Protein AF-X1TE01-F1 (afdb_monomer)

Solvent-accessible surface area (backbone atoms only — not comparable to full-atom values): 4055 Å² total; per-residue (Å²): 136,93,79,75,81,55,56,55,73,75,45,50,47,59,51,50,54,50,52,51,52,53,51,52,52,51,53,52,53,49,50,54,48,52,51,52,49,53,64,71,55,74,51,90,83,72,76,65,85,74,70,88,76,59,67,59,63,62,62,54,56,75,80,107

Radius of gyration: 21.08 Å; Cα contacts (8 Å, |Δi|>4): 5; chains: 1; bounding box: 46×30×56 Å

Foldseek 3Di:
DPDDPPCCVPPVVVVVVVVVVVVVVVVVVVVVVVVVVCVVVVDPPPPDPPPPPPCVVVVVVVVD

Organism: NCBI:txid412755

Secondary structure (DSSP, 8-state):
------HIIIIIHHHHHHHHHHHHHHHHHHHHHHHHHHHHHS-TT------S--THHHHHHT--

pLDDT: mean 74.75, std 18.97, range [47.41, 97.62]

Sequence (64 aa):
MIYQFDFTESFLRPLAEFAGFFTLVLGAMWLVYAVYEAKRRGSVKNRKVEDWNF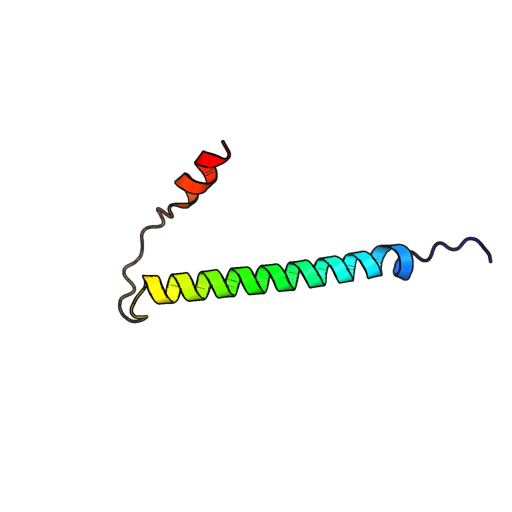DVTKFLKFFT

Mean predicted aligned error: 13.02 Å

Structure (mmCIF, N/CA/C/O backbone):
data_AF-X1TE01-F1
#
_entry.id   AF-X1TE01-F1
#
loop_
_atom_site.group_PDB
_atom_site.id
_atom_site.type_symbol
_atom_site.label_atom_id
_atom_site.label_alt_id
_atom_site.label_comp_id
_atom_site.label_asym_id
_atom_site.label_entity_id
_atom_site.label_seq_id
_atom_site.pdbx_PDB_ins_code
_atom_site.Cartn_x
_atom_site.Cartn_y
_atom_site.Cartn_z
_atom_site.occupancy
_atom_site.B_iso_or_equiv
_atom_site.auth_seq_id
_atom_site.auth_comp_id
_atom_site.auth_asym_id
_atom_site.auth_atom_id
_atom_sit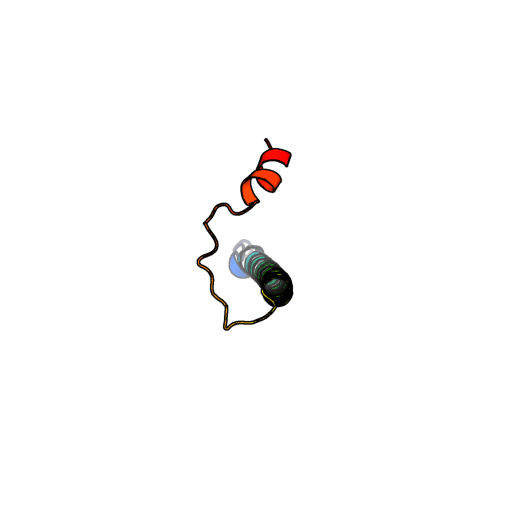e.pdbx_PDB_model_num
ATOM 1 N N . MET A 1 1 ? 20.611 -5.784 -33.028 1.00 51.28 1 MET A N 1
ATOM 2 C CA . MET A 1 1 ? 19.300 -5.144 -32.801 1.00 51.28 1 MET A CA 1
ATOM 3 C C . MET A 1 1 ? 19.473 -4.204 -31.611 1.00 51.28 1 MET A C 1
ATOM 5 O O . MET A 1 1 ? 19.571 -4.689 -30.499 1.00 51.28 1 MET A O 1
ATOM 9 N N . ILE A 1 2 ? 19.692 -2.904 -31.849 1.00 54.81 2 ILE A N 1
ATOM 10 C CA . ILE A 1 2 ? 20.159 -1.927 -30.828 1.00 54.81 2 ILE A CA 1
ATOM 11 C C . ILE A 1 2 ? 19.006 -1.037 -30.296 1.00 54.81 2 ILE A C 1
ATOM 13 O O . ILE A 1 2 ? 19.217 -0.177 -29.458 1.00 54.81 2 ILE A O 1
ATOM 17 N N . TYR A 1 3 ? 17.758 -1.261 -30.724 1.00 58.38 3 TYR A N 1
ATOM 18 C CA . TYR A 1 3 ? 16.618 -0.395 -30.380 1.00 58.38 3 TYR A CA 1
ATOM 19 C C . TYR A 1 3 ? 15.333 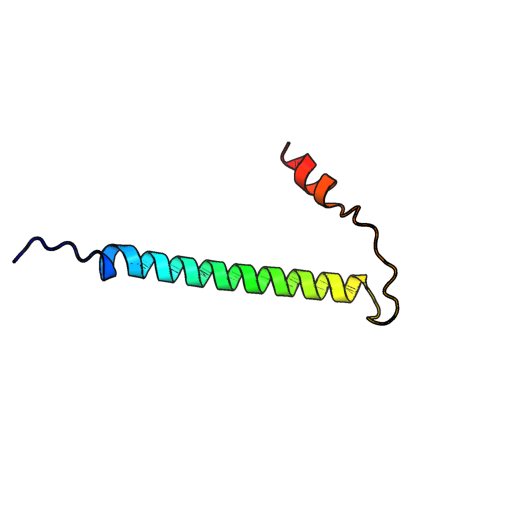-1.181 -30.090 1.00 58.38 3 TYR A C 1
ATOM 21 O O . TYR A 1 3 ? 14.266 -0.858 -30.604 1.00 58.38 3 TYR A O 1
ATOM 29 N N . GLN A 1 4 ? 15.40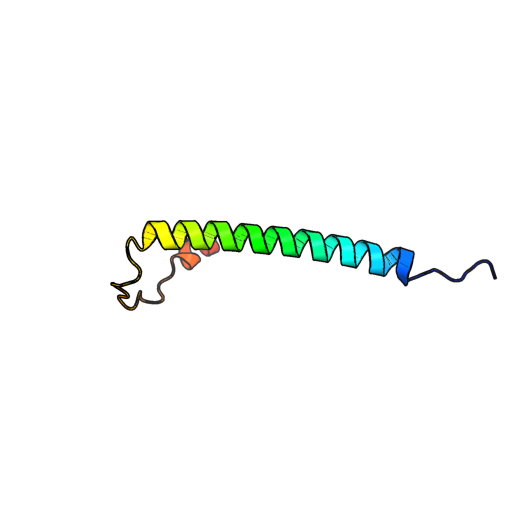9 -2.232 -29.276 1.00 68.12 4 GLN A N 1
ATOM 30 C CA . GLN A 1 4 ? 14.196 -2.798 -28.691 1.00 68.12 4 GLN A CA 1
ATOM 31 C C . GLN A 1 4 ? 14.128 -2.302 -27.251 1.00 68.12 4 GLN A C 1
ATOM 33 O O . GLN A 1 4 ? 14.845 -2.794 -26.387 1.00 68.12 4 GLN A O 1
ATOM 38 N N . PHE A 1 5 ? 13.347 -1.242 -27.027 1.00 75.31 5 PHE A N 1
ATOM 39 C CA . PHE A 1 5 ? 13.052 -0.765 -25.680 1.00 75.31 5 PHE A CA 1
ATOM 40 C C . PHE A 1 5 ? 12.422 -1.920 -24.905 1.00 75.31 5 PHE A C 1
ATOM 42 O O . PHE A 1 5 ? 11.350 -2.407 -25.276 1.00 75.31 5 PHE A O 1
ATOM 49 N N . ASP A 1 6 ? 13.109 -2.383 -23.865 1.00 84.75 6 ASP A N 1
ATOM 50 C CA . ASP A 1 6 ? 12.588 -3.437 -23.011 1.00 84.75 6 ASP A CA 1
ATOM 51 C C . ASP A 1 6 ? 11.541 -2.827 -22.081 1.00 84.75 6 ASP A C 1
ATOM 53 O O . ASP A 1 6 ? 11.846 -2.312 -21.005 1.00 84.75 6 ASP A O 1
ATOM 57 N N . PHE A 1 7 ? 10.294 -2.840 -22.545 1.00 86.50 7 PHE A N 1
ATOM 58 C CA . PHE A 1 7 ? 9.144 -2.337 -21.801 1.00 86.50 7 PHE A CA 1
ATOM 59 C C . PHE A 1 7 ? 8.939 -3.090 -20.478 1.00 86.50 7 PHE A C 1
ATOM 61 O O . PHE A 1 7 ? 8.422 -2.525 -19.512 1.00 86.50 7 PHE A O 1
ATOM 68 N N . THR A 1 8 ? 9.373 -4.349 -20.40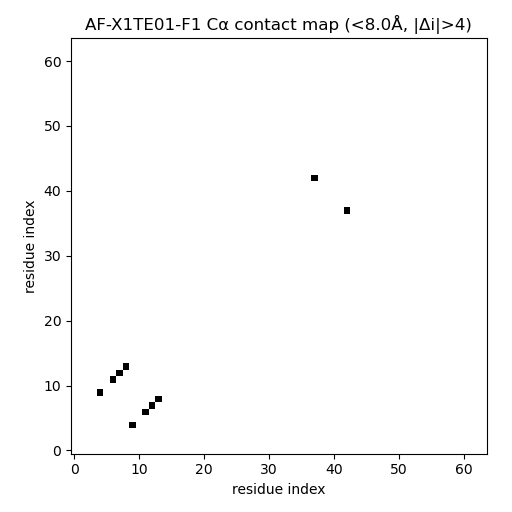6 1.00 89.00 8 THR A N 1
ATOM 69 C CA . THR A 1 8 ? 9.237 -5.172 -19.204 1.00 89.00 8 THR A CA 1
ATOM 70 C C . THR A 1 8 ? 10.155 -4.652 -18.111 1.00 89.00 8 THR A C 1
ATOM 72 O O . THR A 1 8 ? 9.688 -4.282 -17.034 1.00 89.00 8 THR A O 1
ATOM 75 N N . GLU A 1 9 ? 11.447 -4.554 -18.407 1.00 90.00 9 GLU A N 1
ATOM 76 C CA . GLU A 1 9 ? 12.446 -4.118 -17.428 1.00 90.00 9 GLU A CA 1
ATOM 77 C C . GLU A 1 9 ? 12.376 -2.610 -17.163 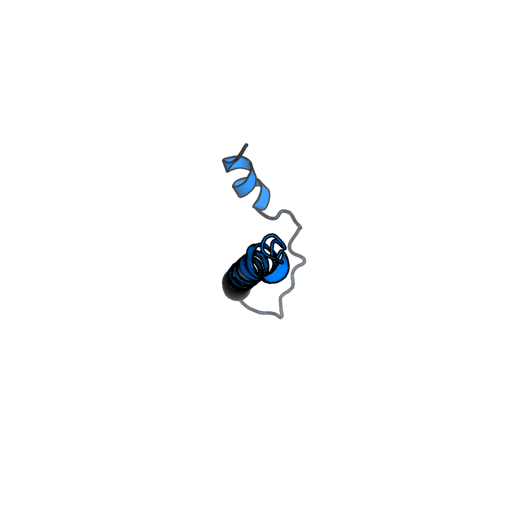1.00 90.00 9 GLU A C 1
ATOM 79 O O . GLU A 1 9 ? 12.534 -2.169 -16.028 1.00 90.00 9 GLU A O 1
ATOM 84 N N . SER A 1 10 ? 12.087 -1.806 -18.188 1.00 90.44 10 SER A N 1
ATOM 85 C CA . SER A 1 10 ? 12.142 -0.342 -18.073 1.00 90.44 10 SER A CA 1
ATOM 86 C C . SER A 1 10 ? 10.864 0.279 -17.509 1.00 90.44 10 SER A C 1
ATOM 88 O O . SER A 1 10 ? 10.905 1.414 -17.037 1.00 90.44 10 SER A O 1
ATOM 90 N N . PHE A 1 11 ? 9.723 -0.416 -17.577 1.00 90.69 11 PHE A N 1
ATOM 91 C CA . PHE A 1 11 ? 8.431 0.141 -17.162 1.00 90.69 11 PHE A CA 1
ATOM 92 C C . PHE A 1 11 ? 7.638 -0.792 -16.245 1.00 90.69 11 PHE A C 1
ATOM 94 O O . PHE A 1 11 ? 7.264 -0.386 -15.143 1.00 90.69 11 PHE A O 1
ATOM 101 N N . LEU A 1 12 ? 7.405 -2.044 -16.653 1.00 95.12 12 LEU A N 1
ATOM 102 C CA . LEU A 1 12 ? 6.564 -2.963 -15.874 1.00 95.12 12 LEU A CA 1
ATOM 103 C C . LEU A 1 12 ? 7.191 -3.343 -14.532 1.00 95.12 12 LEU A C 1
ATOM 105 O O . LEU A 1 12 ? 6.484 -3.397 -13.528 1.00 95.12 12 LEU A O 1
ATOM 109 N N . ARG A 1 13 ? 8.504 -3.577 -14.496 1.00 95.19 13 ARG A N 1
ATOM 110 C CA . ARG A 1 13 ? 9.213 -3.925 -13.264 1.00 95.19 13 ARG A CA 1
ATOM 111 C C . ARG A 1 13 ? 9.190 -2.787 -12.230 1.00 95.19 13 ARG A C 1
ATOM 113 O O . ARG A 1 13 ? 8.710 -3.046 -11.126 1.00 95.19 13 ARG A O 1
ATOM 120 N N . PRO A 1 14 ? 9.569 -1.535 -12.561 1.00 95.25 14 PRO A N 1
ATOM 121 C CA . PRO A 1 14 ? 9.398 -0.407 -11.645 1.00 95.25 14 PRO A CA 1
ATOM 122 C C . PRO A 1 14 ? 7.952 -0.240 -11.167 1.00 95.25 14 PRO A C 1
ATOM 124 O O . PRO A 1 14 ? 7.703 -0.034 -9.982 1.00 95.25 14 PRO A O 1
ATOM 127 N N . LEU A 1 15 ? 6.974 -0.372 -12.071 1.00 96.56 15 LEU A N 1
ATOM 128 C CA . LEU A 1 15 ? 5.557 -0.263 -11.721 1.00 96.56 15 LEU A CA 1
ATOM 129 C C . LEU A 1 15 ? 5.122 -1.347 -10.721 1.00 96.56 15 LEU A C 1
ATOM 131 O O . LEU A 1 15 ? 4.390 -1.050 -9.777 1.00 96.56 15 LEU A O 1
ATOM 135 N N . ALA A 1 16 ? 5.581 -2.586 -10.905 1.00 96.88 16 ALA A N 1
ATOM 136 C CA . ALA A 1 16 ? 5.308 -3.689 -9.991 1.00 96.88 16 ALA A CA 1
ATOM 137 C C . ALA A 1 16 ? 5.941 -3.460 -8.608 1.00 96.88 16 ALA A C 1
ATOM 139 O O . ALA A 1 16 ? 5.300 -3.729 -7.592 1.00 96.88 16 ALA A O 1
ATOM 140 N N . GLU A 1 17 ? 7.157 -2.910 -8.554 1.00 96.62 17 GLU A N 1
ATOM 141 C CA . GLU A 1 17 ? 7.822 -2.538 -7.299 1.00 96.62 17 GLU A CA 1
ATOM 142 C C . GLU A 1 17 ? 7.022 -1.464 -6.541 1.00 96.62 17 GLU A C 1
ATOM 144 O O . GLU A 1 17 ? 6.752 -1.618 -5.345 1.00 96.62 17 GLU A O 1
ATOM 149 N N . PHE A 1 18 ? 6.541 -0.429 -7.240 1.00 97.38 18 PHE A N 1
ATOM 150 C CA . PHE A 1 18 ? 5.658 0.581 -6.646 1.00 97.38 18 PHE A CA 1
ATOM 151 C C . PHE A 1 18 ? 4.330 -0.011 -6.167 1.00 97.38 18 PHE A C 1
ATOM 153 O O . PHE A 1 18 ? 3.895 0.276 -5.051 1.00 97.38 18 PHE A O 1
ATOM 160 N N . ALA A 1 19 ? 3.688 -0.858 -6.972 1.00 97.38 19 ALA A N 1
ATOM 161 C CA . ALA A 1 19 ? 2.442 -1.517 -6.589 1.00 97.38 19 ALA A CA 1
ATOM 162 C C . ALA A 1 19 ? 2.621 -2.384 -5.330 1.00 97.38 19 ALA A C 1
ATOM 164 O O . ALA A 1 19 ? 1.780 -2.353 -4.426 1.00 97.38 19 ALA A O 1
ATOM 165 N N . GLY A 1 20 ? 3.741 -3.106 -5.231 1.00 97.12 20 GLY A N 1
ATOM 166 C CA . GLY A 1 20 ? 4.118 -3.863 -4.039 1.00 97.12 20 GLY A CA 1
ATOM 167 C C . GLY A 1 20 ? 4.264 -2.966 -2.810 1.00 97.12 20 GLY A C 1
ATOM 168 O O . GLY A 1 20 ? 3.664 -3.242 -1.771 1.00 97.12 20 GLY A O 1
ATOM 169 N N . PHE A 1 21 ? 4.979 -1.846 -2.941 1.00 97.12 21 PHE A N 1
ATOM 170 C CA . PHE A 1 21 ? 5.124 -0.864 -1.865 1.00 97.12 21 PHE A CA 1
ATOM 171 C C . PHE A 1 21 ? 3.770 -0.321 -1.380 1.00 97.12 21 PHE A C 1
ATOM 173 O O . PHE A 1 21 ? 3.484 -0.357 -0.182 1.00 97.12 21 PHE A O 1
ATOM 180 N N . PHE A 1 22 ? 2.895 0.120 -2.287 1.00 97.25 22 PHE A N 1
ATOM 181 C CA . PHE A 1 22 ? 1.574 0.632 -1.904 1.00 97.25 22 PHE A CA 1
ATOM 182 C C . PHE A 1 22 ? 0.675 -0.441 -1.285 1.00 97.25 22 PHE A C 1
ATOM 184 O O . PHE A 1 22 ? -0.100 -0.140 -0.379 1.00 97.25 22 PHE A O 1
ATOM 191 N N . THR A 1 23 ? 0.813 -1.698 -1.707 1.00 97.62 23 THR A N 1
ATOM 192 C CA . THR A 1 23 ? 0.100 -2.826 -1.091 1.00 97.62 23 THR A CA 1
ATOM 193 C C . THR A 1 23 ? 0.538 -3.031 0.361 1.00 97.62 23 THR A C 1
ATOM 195 O O . THR A 1 23 ? -0.304 -3.244 1.234 1.00 97.62 23 THR A O 1
ATOM 198 N N . LEU A 1 24 ? 1.836 -2.900 0.654 1.00 96.94 24 LEU A N 1
ATOM 199 C CA . LEU A 1 24 ? 2.341 -2.951 2.029 1.00 96.94 24 LEU A CA 1
ATOM 200 C C . LEU A 1 24 ? 1.809 -1.788 2.873 1.00 96.94 24 LEU A C 1
ATOM 202 O O . LEU A 1 24 ? 1.362 -2.005 4.001 1.00 96.94 24 LEU A O 1
ATOM 206 N N . VAL A 1 25 ? 1.797 -0.571 2.323 1.00 96.56 25 VAL A N 1
ATOM 207 C CA . VAL A 1 25 ? 1.227 0.609 2.995 1.00 96.56 25 VAL A CA 1
ATOM 208 C C . VAL A 1 25 ? -0.256 0.396 3.300 1.00 96.56 25 VAL A C 1
ATOM 210 O O . VAL A 1 25 ? -0.693 0.642 4.425 1.00 96.56 25 VAL A O 1
ATOM 213 N N . LEU 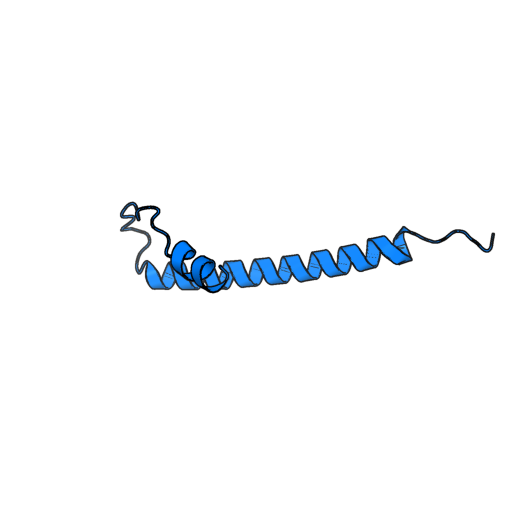A 1 26 ? -1.023 -0.124 2.340 1.00 96.38 26 LEU A N 1
ATOM 214 C CA . LEU A 1 26 ? -2.437 -0.438 2.527 1.00 96.38 26 LEU A CA 1
ATOM 215 C C . LEU A 1 26 ? -2.641 -1.476 3.641 1.00 96.38 26 LEU A C 1
ATOM 217 O O . LEU A 1 26 ? -3.508 -1.296 4.496 1.00 96.38 26 LEU A O 1
ATOM 221 N N . GLY A 1 27 ? -1.819 -2.527 3.673 1.00 95.94 27 GLY A N 1
ATOM 222 C CA . GLY A 1 27 ? -1.833 -3.521 4.746 1.00 95.94 27 GLY A CA 1
ATOM 223 C C . GLY A 1 27 ? -1.552 -2.906 6.120 1.00 95.94 27 GLY A C 1
ATOM 224 O O . GLY A 1 27 ? -2.257 -3.199 7.087 1.00 95.94 27 GLY A O 1
ATOM 225 N N . ALA A 1 28 ? -0.581 -1.994 6.211 1.00 95.75 28 ALA A N 1
ATOM 226 C CA . ALA A 1 28 ? -0.282 -1.277 7.447 1.00 95.75 28 ALA A CA 1
ATOM 227 C C . ALA A 1 28 ? -1.451 -0.382 7.896 1.00 95.75 28 ALA A C 1
ATOM 229 O O . ALA A 1 28 ? -1.840 -0.423 9.064 1.00 95.75 28 ALA A O 1
ATOM 230 N N . MET A 1 29 ? -2.061 0.376 6.977 1.00 93.31 29 MET A N 1
ATOM 231 C CA . MET A 1 29 ? -3.254 1.183 7.266 1.00 93.31 29 MET A CA 1
ATOM 232 C C . MET A 1 29 ? -4.409 0.317 7.774 1.00 93.31 29 MET A C 1
ATOM 234 O O . MET A 1 29 ? -5.074 0.679 8.746 1.00 93.31 29 MET A O 1
ATOM 238 N N . TRP A 1 30 ? -4.619 -0.845 7.152 1.00 94.00 30 TRP A N 1
ATOM 239 C CA . TRP A 1 30 ? -5.645 -1.792 7.569 1.00 94.00 30 TRP A CA 1
ATOM 240 C C . TRP A 1 30 ? -5.398 -2.315 8.987 1.00 94.00 30 TRP A C 1
ATOM 242 O O . TRP A 1 30 ? -6.330 -2.349 9.787 1.00 94.00 30 TRP A O 1
ATOM 252 N N . LEU A 1 31 ? -4.152 -2.651 9.340 1.00 91.19 31 LEU A N 1
ATOM 253 C CA . LEU A 1 31 ? -3.801 -3.081 10.698 1.00 91.19 31 LEU A CA 1
ATOM 254 C C . LEU A 1 31 ? -4.024 -1.972 11.729 1.00 91.19 31 LEU A C 1
ATOM 256 O O . LEU A 1 31 ? -4.607 -2.228 12.782 1.00 91.19 31 LEU A O 1
ATOM 260 N N . VAL A 1 32 ? -3.610 -0.737 11.430 1.00 90.69 32 VAL A N 1
ATOM 261 C CA . VAL A 1 32 ? -3.850 0.420 12.309 1.00 90.69 32 VAL A CA 1
ATOM 262 C C . VAL A 1 32 ? -5.346 0.614 12.540 1.00 90.69 32 VAL A C 1
ATOM 264 O O . VAL A 1 32 ? -5.780 0.768 13.684 1.00 90.69 32 VAL A O 1
ATOM 267 N N . TYR A 1 33 ? -6.140 0.554 11.471 1.00 84.38 33 TYR A N 1
ATOM 268 C CA . TYR A 1 33 ? -7.588 0.655 11.558 1.00 84.38 33 TYR A CA 1
ATOM 269 C C . TYR A 1 33 ? -8.185 -0.497 12.371 1.00 84.38 33 TYR A C 1
ATOM 271 O O . TYR A 1 33 ? -8.949 -0.247 13.295 1.00 84.38 33 TYR A O 1
ATOM 279 N N . ALA A 1 34 ? -7.781 -1.743 12.119 1.00 83.81 34 ALA A N 1
ATOM 280 C CA . ALA A 1 34 ? -8.252 -2.907 12.864 1.00 83.81 34 ALA A CA 1
ATOM 281 C C . ALA A 1 34 ? -7.937 -2.806 14.367 1.00 83.81 34 ALA A C 1
ATOM 283 O O . ALA A 1 34 ? -8.785 -3.138 15.195 1.00 83.81 34 ALA A O 1
ATOM 284 N N . VAL A 1 35 ? -6.753 -2.304 14.735 1.00 85.25 35 VAL A N 1
ATOM 285 C CA . VAL A 1 35 ? -6.368 -2.075 16.137 1.00 85.25 35 VAL A CA 1
ATOM 286 C C . VAL A 1 35 ? -7.187 -0.944 16.761 1.00 85.25 35 VAL A C 1
ATOM 288 O O . VAL A 1 35 ? -7.677 -1.094 17.883 1.00 85.25 35 VAL A O 1
ATOM 291 N N . TYR A 1 36 ? -7.369 0.173 16.052 1.00 82.50 36 TYR A N 1
ATOM 292 C CA . TYR A 1 36 ? -8.229 1.271 16.499 1.00 82.50 36 TYR A CA 1
ATOM 293 C C . TYR A 1 36 ? -9.663 0.785 16.733 1.00 82.50 36 TYR A C 1
ATOM 295 O O . TYR A 1 36 ? -10.243 1.030 17.789 1.00 82.50 36 TYR A O 1
ATOM 303 N N . GLU A 1 37 ? -10.199 0.038 15.776 1.00 77.50 37 GLU A N 1
ATOM 304 C CA . GLU A 1 37 ? -11.540 -0.524 15.794 1.00 77.50 37 GLU A CA 1
ATOM 305 C C . GLU A 1 37 ? -11.701 -1.515 16.959 1.00 77.50 37 GLU A C 1
ATOM 307 O O . GLU A 1 37 ? -12.662 -1.431 17.721 1.00 77.50 37 GLU A O 1
ATOM 312 N N . ALA A 1 38 ? -10.729 -2.409 17.168 1.00 80.75 38 ALA A N 1
ATOM 313 C CA . ALA A 1 38 ? -10.726 -3.358 18.280 1.00 80.75 38 ALA A CA 1
ATOM 314 C C . ALA A 1 38 ? -10.695 -2.647 19.642 1.00 80.75 38 ALA A C 1
ATOM 316 O O . ALA A 1 38 ? -11.452 -3.006 20.548 1.00 80.75 38 ALA A O 1
ATOM 317 N N . LYS A 1 39 ? -9.870 -1.601 19.777 1.00 75.88 39 LYS A N 1
ATOM 318 C CA . LYS A 1 39 ? -9.772 -0.797 21.002 1.00 75.88 39 LYS A CA 1
ATOM 319 C C . LYS A 1 39 ? -11.038 0.025 21.253 1.00 75.88 39 LYS A C 1
ATOM 321 O O . LYS A 1 39 ? -11.491 0.090 22.392 1.00 75.88 39 LYS A O 1
ATOM 326 N N . ARG A 1 40 ? -11.628 0.620 20.209 1.00 72.56 40 ARG A N 1
ATOM 327 C CA . ARG A 1 40 ? -12.887 1.380 20.290 1.00 72.56 40 ARG A CA 1
ATOM 328 C C . ARG A 1 40 ? -14.061 0.480 20.671 1.00 72.56 40 ARG A C 1
ATOM 330 O O . ARG A 1 40 ? -14.904 0.882 21.466 1.00 72.56 40 ARG A O 1
ATOM 337 N N . ARG A 1 41 ? -14.126 -0.729 20.111 1.00 64.81 41 ARG A N 1
ATOM 338 C CA . ARG A 1 41 ? -15.266 -1.636 20.292 1.00 64.81 41 ARG A CA 1
ATOM 339 C C . ARG A 1 41 ? -15.296 -2.309 21.662 1.00 64.81 41 ARG A C 1
ATOM 341 O O . ARG A 1 41 ? -16.376 -2.701 22.092 1.00 64.81 41 ARG A O 1
ATOM 348 N N . GLY A 1 42 ? -14.161 -2.458 22.352 1.00 61.03 42 GLY A N 1
ATOM 349 C CA . GLY A 1 42 ? -14.061 -3.003 23.718 1.00 61.03 42 GLY A CA 1
ATOM 350 C C . GLY A 1 42 ? -14.459 -4.485 23.892 1.00 61.03 42 GLY A C 1
ATOM 351 O O . GLY A 1 42 ? -13.933 -5.152 24.777 1.00 61.03 42 GLY A O 1
ATOM 352 N N . SER A 1 43 ? -15.359 -5.029 23.058 1.00 56.09 43 SER A N 1
ATOM 353 C CA . SER A 1 43 ? -15.798 -6.428 23.010 1.00 56.09 43 SER A CA 1
ATOM 354 C C . SER A 1 43 ? -16.512 -6.748 21.685 1.00 56.09 43 SER A C 1
ATOM 356 O O . SER A 1 43 ? -17.385 -6.007 21.239 1.00 56.09 43 SER A O 1
ATOM 358 N N . VAL A 1 44 ? -16.206 -7.904 21.082 1.00 58.38 44 VAL A N 1
ATOM 359 C CA . VAL A 1 44 ? -16.831 -8.405 19.833 1.00 58.38 44 VAL A CA 1
ATOM 360 C C . VAL A 1 44 ? -18.312 -8.792 20.032 1.00 58.38 44 VAL A C 1
ATOM 362 O O . VAL A 1 44 ? -19.058 -8.923 19.064 1.00 58.38 44 VAL A O 1
ATOM 365 N N . LYS A 1 45 ? -18.769 -8.954 21.285 1.00 54.59 45 LYS A N 1
ATOM 366 C CA . LYS A 1 45 ? -20.125 -9.429 21.625 1.00 54.59 45 LYS A CA 1
ATOM 367 C C . LYS A 1 45 ? -21.222 -8.360 21.569 1.00 54.59 45 LYS A C 1
ATOM 369 O O . LYS A 1 45 ? -22.378 -8.716 21.374 1.00 54.59 45 LYS A O 1
ATOM 374 N N . ASN A 1 46 ? -20.896 -7.075 21.707 1.00 52.19 46 ASN A N 1
ATOM 375 C CA . ASN A 1 46 ? -21.892 -5.997 21.766 1.00 52.19 46 ASN A CA 1
ATOM 376 C C . ASN A 1 46 ? -21.994 -5.267 20.426 1.00 52.19 46 ASN A C 1
ATOM 378 O O . ASN A 1 46 ? -21.784 -4.057 20.348 1.00 52.19 46 ASN A O 1
ATOM 382 N N . ARG A 1 47 ? -22.308 -6.006 19.356 1.00 52.53 47 ARG A N 1
ATO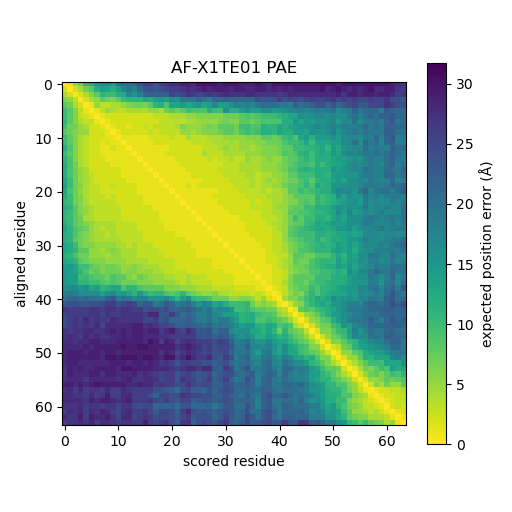M 383 C CA . ARG A 1 47 ? -22.565 -5.434 18.028 1.00 52.53 47 ARG A CA 1
ATOM 384 C C . ARG A 1 47 ? -23.899 -4.679 18.054 1.00 52.53 47 ARG A C 1
ATOM 386 O O . ARG A 1 47 ? -24.902 -5.161 17.541 1.00 52.53 47 ARG A O 1
ATOM 393 N N . LYS A 1 48 ? -23.926 -3.496 18.675 1.00 50.59 48 LYS A N 1
ATOM 394 C CA . LYS A 1 48 ? -24.939 -2.496 18.340 1.00 50.59 48 LYS A CA 1
ATOM 395 C C . LYS A 1 48 ? -24.671 -2.111 16.893 1.00 50.59 48 LYS A C 1
ATOM 397 O O . LYS A 1 48 ? -23.524 -1.882 16.522 1.00 50.59 48 LYS A O 1
ATOM 402 N N . VAL A 1 49 ? -25.713 -2.169 16.076 1.00 56.38 49 VAL A N 1
ATOM 403 C CA . VAL A 1 49 ? -25.726 -1.679 14.700 1.00 56.38 49 VAL A CA 1
ATOM 404 C C . VAL A 1 49 ? -25.289 -0.215 14.777 1.00 56.38 49 VAL A C 1
ATOM 406 O O . VAL A 1 49 ? -26.085 0.637 15.147 1.00 56.38 49 VAL A O 1
ATOM 409 N N . GLU A 1 50 ? -23.992 0.056 14.610 1.00 50.16 50 GLU A N 1
ATOM 410 C CA . GLU A 1 50 ? -23.484 1.424 14.594 1.00 50.16 50 GLU A CA 1
ATOM 411 C C . GLU A 1 50 ? -24.029 2.044 13.313 1.00 50.16 50 GLU A C 1
ATOM 413 O O . GLU A 1 50 ? -23.670 1.628 12.208 1.00 50.16 50 GLU A O 1
ATOM 418 N N . ASP A 1 51 ? -24.972 2.970 13.487 1.00 50.75 51 ASP A N 1
ATOM 419 C CA . ASP A 1 51 ? -25.480 3.827 12.433 1.00 50.75 51 ASP A CA 1
ATOM 420 C C . ASP A 1 51 ? -24.313 4.317 11.581 1.00 50.75 51 ASP A C 1
ATOM 422 O O . ASP A 1 51 ? -23.302 4.807 12.089 1.00 50.75 51 ASP A O 1
ATOM 426 N N . TRP A 1 52 ? -24.482 4.197 10.269 1.00 50.59 52 TRP A N 1
ATOM 427 C CA . TRP A 1 52 ? -23.551 4.601 9.216 1.00 50.59 52 TRP A CA 1
ATOM 428 C C . TRP A 1 52 ? -23.300 6.117 9.165 1.00 50.59 52 TRP A C 1
ATOM 430 O O . TRP A 1 52 ? -22.905 6.655 8.135 1.00 50.59 52 TRP A O 1
ATOM 440 N N . ASN A 1 53 ? -23.482 6.831 10.272 1.00 51.34 53 ASN A N 1
ATOM 441 C CA . ASN A 1 53 ? -23.038 8.203 10.428 1.00 51.34 53 ASN A CA 1
ATOM 442 C C . ASN A 1 53 ? -21.548 8.199 10.796 1.00 51.34 53 ASN A C 1
ATOM 444 O O . ASN A 1 53 ? -21.117 8.676 11.845 1.00 51.34 53 ASN A O 1
ATOM 448 N N . PHE A 1 54 ? -20.760 7.550 9.938 1.00 50.50 54 PHE A N 1
ATOM 449 C CA . PHE A 1 54 ? -19.317 7.558 10.026 1.00 50.50 54 PHE A CA 1
ATOM 450 C C . PHE A 1 54 ? -18.870 9.015 9.923 1.00 50.50 54 PHE A C 1
ATOM 452 O O .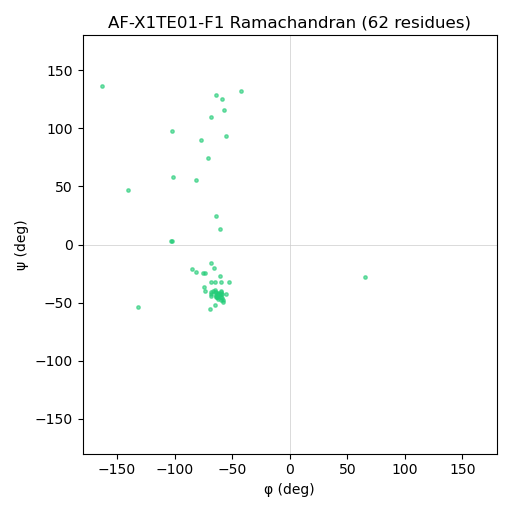 PHE A 1 54 ? -19.166 9.700 8.945 1.00 50.50 54 PHE A O 1
ATOM 459 N N . ASP A 1 55 ? -18.099 9.461 10.910 1.00 52.62 55 ASP A N 1
ATOM 460 C CA . ASP A 1 55 ? -17.467 10.786 11.011 1.00 52.62 55 ASP A CA 1
ATOM 461 C C . ASP A 1 55 ? -16.478 11.086 9.849 1.00 52.62 55 ASP A C 1
ATOM 463 O O . ASP A 1 55 ? -15.704 12.041 9.897 1.00 52.62 55 ASP A O 1
ATOM 467 N N . VAL A 1 56 ? -16.505 10.286 8.773 1.00 54.62 56 VAL A N 1
ATOM 468 C CA . VAL A 1 56 ? -15.862 10.532 7.473 1.00 54.62 56 VAL A CA 1
ATOM 469 C C . VAL A 1 56 ? -16.262 11.905 6.929 1.00 54.62 56 VAL A C 1
ATOM 471 O O . VAL A 1 56 ? -15.434 12.581 6.325 1.00 54.62 56 VAL A O 1
ATOM 474 N N . THR A 1 57 ? -17.482 12.378 7.209 1.00 54.47 57 THR A N 1
ATOM 475 C CA . THR A 1 57 ? -17.929 13.737 6.861 1.00 54.47 57 THR A CA 1
ATOM 476 C C . THR A 1 57 ? -17.083 14.837 7.496 1.00 54.47 57 THR A C 1
ATOM 478 O O . THR A 1 57 ? -16.907 15.872 6.860 1.00 54.47 57 THR A O 1
ATOM 481 N N . LYS A 1 58 ? -16.523 14.656 8.702 1.00 54.38 58 LYS A N 1
ATOM 482 C CA . LYS A 1 58 ? -15.612 15.656 9.292 1.00 54.38 58 LYS A CA 1
ATOM 483 C C . LYS A 1 58 ? -14.250 15.661 8.610 1.00 54.38 58 LYS A C 1
ATOM 485 O O . LYS A 1 58 ? -13.706 16.732 8.368 1.00 54.38 58 LYS A O 1
ATOM 490 N N . PHE A 1 59 ? -13.723 14.484 8.279 1.00 57.06 59 PHE A N 1
ATOM 491 C CA . PHE A 1 59 ? -12.436 14.374 7.594 1.00 57.06 59 PHE A CA 1
ATOM 492 C C . PHE A 1 59 ? -12.513 14.916 6.158 1.00 57.06 59 PHE A C 1
ATOM 494 O O . PHE A 1 59 ? -11.655 15.689 5.751 1.00 57.06 59 PHE A O 1
ATOM 501 N N . LEU A 1 60 ? -13.582 14.604 5.415 1.00 56.03 60 LEU A N 1
ATOM 502 C CA . LEU A 1 60 ? -13.809 15.134 4.063 1.00 56.03 60 LEU A CA 1
ATOM 503 C C . LEU A 1 60 ? -14.113 16.641 4.048 1.00 56.03 60 LEU A C 1
ATOM 505 O O . LEU A 1 60 ? -13.694 17.326 3.120 1.00 56.03 60 LEU A O 1
ATOM 509 N N . LYS A 1 61 ? -14.768 17.181 5.087 1.00 52.91 61 LYS A N 1
ATOM 510 C CA . LYS A 1 61 ? -14.988 18.632 5.245 1.00 52.91 61 LYS A CA 1
ATOM 511 C C . LYS A 1 61 ? -13.714 19.442 5.463 1.00 52.91 61 LYS A C 1
ATOM 513 O O . LYS A 1 61 ? -13.748 20.646 5.288 1.00 52.91 61 LYS A O 1
ATOM 518 N N . PHE A 1 62 ? -12.615 18.828 5.887 1.00 54.53 62 PHE A N 1
ATOM 519 C CA . PHE A 1 62 ? -11.346 19.546 5.997 1.00 54.53 62 PHE A CA 1
ATOM 520 C C . PHE A 1 62 ? -10.720 19.823 4.620 1.00 54.53 62 PHE A C 1
ATOM 522 O O . PHE A 1 62 ? -9.949 20.764 4.465 1.00 54.53 62 PHE A O 1
ATOM 529 N N . PHE A 1 63 ? -11.064 19.010 3.620 1.00 47.56 63 PHE A N 1
ATOM 530 C CA . PHE A 1 63 ? -10.526 19.088 2.262 1.00 47.56 63 PHE A CA 1
ATOM 531 C C . PHE A 1 63 ? -11.494 19.725 1.248 1.00 47.56 63 PHE A C 1
ATOM 533 O O . PHE A 1 63 ? -11.162 19.773 0.065 1.00 47.56 63 PHE A O 1
ATOM 540 N N . THR A 1 64 ? -12.673 20.190 1.687 1.00 47.41 64 THR A N 1
ATOM 541 C CA . THR A 1 64 ? -13.642 20.958 0.879 1.00 47.41 64 THR A CA 1
ATOM 542 C C . THR A 1 64 ? -13.860 22.319 1.513 1.00 47.41 64 THR A C 1
ATOM 544 O O . THR A 1 64 ? -13.756 23.328 0.787 1.00 47.41 64 THR A O 1
#